Protein AF-A0A6G6Y3A8-F1 (afdb_monomer)

Sequence (68 aa):
MRPIALSALALLAAGCATSHPGWSGTNATPFDTAQQECARATATIADTATRDAEFQRCMADKDWTRTR

Mean predicted aligned error: 9.84 Å

Secondary structure (DSSP, 8-state):
----------------EEEETTEEEESPPPHHHHHHHHHHHTTT--SHHHHHHHHHHHHHHTTEEE--

pLDDT: mean 84.11, std 17.7, range [48.56, 98.38]

Structure (mmCIF, N/CA/C/O backbone):
data_AF-A0A6G6Y3A8-F1
#
_entry.id   AF-A0A6G6Y3A8-F1
#
loop_
_atom_site.group_PDB
_atom_site.id
_atom_site.type_symbol
_atom_site.label_atom_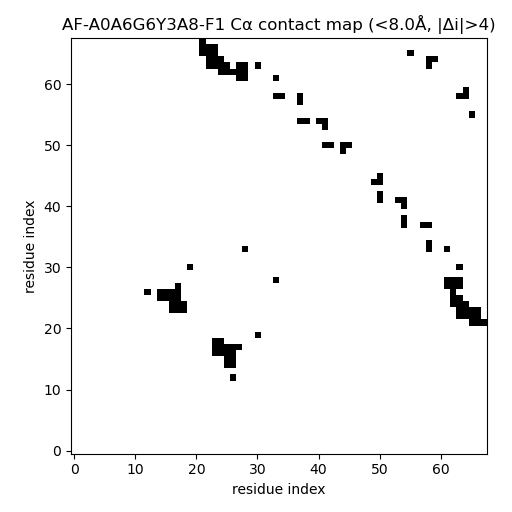id
_atom_site.label_alt_id
_atom_site.label_comp_id
_atom_site.label_asym_id
_atom_site.label_entity_id
_atom_site.label_seq_id
_atom_site.pdbx_PDB_ins_code
_atom_site.Cartn_x
_atom_site.Cartn_y
_atom_site.Cartn_z
_atom_site.occupancy
_atom_site.B_iso_or_equiv
_atom_site.auth_seq_id
_atom_site.auth_comp_id
_atom_site.auth_asym_id
_atom_site.auth_atom_id
_atom_site.pdbx_PDB_model_num
ATOM 1 N N . MET A 1 1 ? -8.016 -35.046 38.329 1.00 48.97 1 MET A N 1
ATOM 2 C CA . MET A 1 1 ? -7.438 -33.846 37.677 1.00 48.97 1 MET A CA 1
ATOM 3 C C . MET A 1 1 ? -8.063 -33.703 36.292 1.00 48.97 1 MET A C 1
ATOM 5 O O . MET A 1 1 ? -8.192 -34.733 35.640 1.00 48.97 1 MET A O 1
ATOM 9 N N . ARG A 1 2 ? -8.394 -32.461 35.879 1.00 62.03 2 ARG A N 1
ATOM 10 C CA . ARG A 1 2 ? -9.244 -31.984 34.742 1.00 62.03 2 ARG A CA 1
ATOM 11 C C . ARG A 1 2 ? -10.694 -31.665 35.162 1.00 62.03 2 ARG A C 1
ATOM 13 O O . ARG A 1 2 ? -11.226 -32.426 35.963 1.00 62.03 2 ARG A O 1
ATOM 20 N N . PRO A 1 3 ? -11.303 -30.555 34.679 1.00 49.75 3 PRO A N 1
ATOM 21 C CA . PRO A 1 3 ? -11.151 -30.015 33.327 1.00 49.75 3 PRO A CA 1
ATOM 22 C C . PRO A 1 3 ? -10.596 -28.590 33.187 1.00 49.75 3 PRO A C 1
ATOM 24 O O . PRO A 1 3 ? -10.681 -27.734 34.058 1.00 49.75 3 PRO A O 1
ATOM 27 N N . ILE A 1 4 ? -10.021 -28.424 31.999 1.00 64.81 4 ILE A N 1
ATOM 28 C CA . ILE A 1 4 ? -9.586 -27.222 31.297 1.00 64.81 4 ILE A CA 1
ATOM 29 C C . ILE A 1 4 ? -10.753 -26.230 31.206 1.00 64.81 4 ILE A C 1
ATOM 31 O O . ILE A 1 4 ? -11.786 -26.569 30.636 1.00 64.81 4 ILE A O 1
ATOM 35 N N . ALA A 1 5 ? -10.573 -25.010 31.710 1.00 54.84 5 ALA A N 1
ATOM 36 C CA . ALA A 1 5 ? -11.448 -23.884 31.398 1.00 54.84 5 ALA A CA 1
ATOM 37 C C . ALA A 1 5 ? -10.676 -22.921 30.488 1.00 54.84 5 ALA A C 1
ATOM 39 O O . ALA A 1 5 ? -9.946 -22.042 30.941 1.00 54.84 5 ALA A O 1
ATOM 40 N N . LEU A 1 6 ? -10.792 -23.168 29.181 1.00 56.06 6 LEU A N 1
ATOM 41 C CA . LEU A 1 6 ? -10.423 -22.238 28.119 1.00 56.06 6 LEU A CA 1
ATOM 42 C C . LEU A 1 6 ? -11.383 -21.046 28.183 1.00 56.06 6 LEU A C 1
ATOM 44 O O . LEU A 1 6 ? -12.453 -21.067 27.581 1.00 56.06 6 LEU A O 1
ATOM 48 N N . SER A 1 7 ? -11.006 -20.005 28.918 1.00 52.06 7 SER A N 1
ATOM 49 C CA . SER A 1 7 ? -11.681 -18.711 28.838 1.00 52.06 7 SER A CA 1
ATOM 50 C C . SER A 1 7 ? -11.228 -18.004 27.564 1.00 52.06 7 SER A C 1
ATOM 52 O O . SER A 1 7 ? -10.352 -17.142 27.586 1.00 52.06 7 SER A O 1
ATOM 54 N N . ALA A 1 8 ? -11.797 -18.412 26.431 1.00 55.19 8 ALA A N 1
ATOM 55 C CA . ALA A 1 8 ? -11.724 -17.654 25.195 1.00 55.19 8 ALA A CA 1
ATOM 56 C C . ALA A 1 8 ? -12.530 -16.360 25.387 1.00 55.19 8 ALA A C 1
ATOM 58 O O . ALA A 1 8 ? -13.748 -16.343 25.214 1.00 55.19 8 ALA A O 1
ATOM 59 N N . LEU A 1 9 ? -11.856 -15.275 25.782 1.00 55.84 9 LEU A N 1
ATOM 60 C CA . LEU A 1 9 ? -12.415 -13.937 25.633 1.00 55.84 9 LEU A CA 1
ATOM 61 C C . LEU A 1 9 ? -12.486 -13.631 24.135 1.00 55.84 9 LEU A C 1
ATOM 63 O O . LEU A 1 9 ? -11.527 -13.156 23.530 1.00 55.84 9 LEU A O 1
ATOM 67 N N . ALA A 1 10 ? -13.640 -13.918 23.541 1.00 56.84 10 ALA A N 1
ATOM 68 C CA . ALA A 1 10 ? -14.047 -13.321 22.284 1.00 56.84 10 ALA A CA 1
ATOM 69 C C . ALA A 1 10 ? -14.238 -11.816 22.525 1.00 56.84 10 ALA A C 1
ATOM 71 O O . ALA A 1 10 ? -15.300 -11.364 22.952 1.00 56.84 10 ALA A O 1
ATOM 72 N N . LEU A 1 11 ? -13.171 -11.045 22.309 1.00 54.41 11 LEU A N 1
ATOM 73 C CA . LEU A 1 11 ? -13.246 -9.598 22.161 1.00 54.41 11 LEU A CA 1
ATOM 74 C C . LEU A 1 11 ? -14.112 -9.317 20.933 1.00 54.41 11 LEU A C 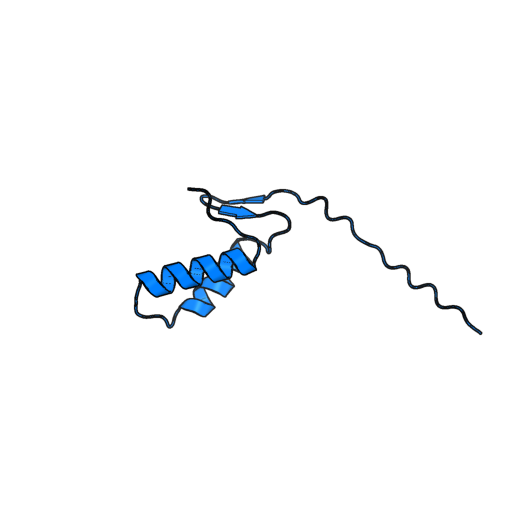1
ATOM 76 O O . LEU A 1 11 ? -13.664 -9.414 19.793 1.00 54.41 11 LEU A O 1
ATOM 80 N N . LEU A 1 12 ? -15.381 -9.016 21.192 1.00 51.69 12 LEU A N 1
ATOM 81 C CA . LEU A 1 12 ? -16.305 -8.417 20.242 1.00 51.69 12 LEU A CA 1
ATOM 82 C C . LEU A 1 12 ? -15.728 -7.063 19.815 1.00 51.69 12 LEU A C 1
ATOM 84 O O . LEU A 1 12 ? -16.012 -6.033 20.424 1.00 51.69 12 LEU A O 1
ATOM 88 N N . ALA A 1 13 ? -14.894 -7.071 18.778 1.00 52.84 13 ALA A N 1
ATOM 89 C CA . ALA A 1 13 ? -14.518 -5.876 18.045 1.00 52.84 13 ALA A CA 1
ATOM 90 C C . ALA A 1 13 ? -15.753 -5.405 17.268 1.00 52.84 13 ALA A C 1
ATOM 92 O O . ALA A 1 13 ? -15.941 -5.717 16.090 1.00 52.84 13 ALA A O 1
ATOM 93 N N . ALA A 1 14 ? -16.639 -4.690 17.967 1.00 48.56 14 ALA A N 1
ATOM 94 C CA . ALA A 1 14 ? -17.547 -3.756 17.328 1.00 48.56 14 ALA A CA 1
ATOM 95 C C . ALA A 1 14 ? -16.665 -2.850 16.466 1.00 48.56 14 ALA A C 1
ATOM 97 O O . ALA A 1 14 ? -15.884 -2.063 16.997 1.00 48.56 14 ALA A O 1
ATOM 98 N N . GLY A 1 15 ? -16.692 -3.075 15.154 1.00 51.16 15 GLY A N 1
ATOM 99 C CA . GLY A 1 15 ? -15.754 -2.450 14.242 1.00 51.16 15 GLY A CA 1
ATOM 100 C C . GLY A 1 15 ? -15.949 -0.950 14.239 1.00 51.16 15 GLY A C 1
ATOM 101 O O . GLY A 1 15 ? -16.863 -0.445 13.594 1.00 51.16 15 GLY A O 1
ATOM 102 N N . CYS A 1 16 ? -15.089 -0.238 14.964 1.00 60.41 16 CYS A N 1
ATOM 103 C CA . CYS A 1 16 ? -14.921 1.189 14.780 1.00 60.41 16 CYS A CA 1
ATOM 104 C C . CYS A 1 16 ? -14.466 1.374 13.336 1.00 60.41 16 CYS A C 1
ATOM 106 O O . CYS A 1 16 ? -13.326 1.055 12.989 1.00 60.41 16 CYS A O 1
ATOM 108 N N . ALA A 1 17 ? -15.384 1.826 12.485 1.00 63.56 17 ALA A N 1
ATOM 109 C CA . ALA A 1 17 ? -15.034 2.313 11.169 1.00 63.56 17 ALA A CA 1
ATOM 110 C C . ALA A 1 17 ? -14.015 3.441 11.370 1.00 63.56 17 ALA A C 1
ATOM 112 O O . ALA A 1 17 ? -14.319 4.469 11.975 1.00 63.56 17 ALA A O 1
ATOM 113 N N . THR A 1 18 ? -12.787 3.207 10.928 1.00 75.38 18 THR A N 1
ATOM 114 C CA . THR A 1 18 ? -11.717 4.194 10.934 1.00 75.38 18 THR A CA 1
ATOM 115 C C . THR A 1 18 ? -11.586 4.752 9.524 1.00 75.38 18 THR A C 1
ATOM 117 O O . THR A 1 18 ? -11.577 4.016 8.536 1.00 75.38 18 THR A O 1
ATOM 120 N N . SER A 1 19 ? -11.555 6.074 9.416 1.00 83.62 19 SER A N 1
ATOM 121 C CA . SER A 1 19 ? -11.407 6.780 8.146 1.00 83.62 19 SER A CA 1
ATOM 122 C C . SER A 1 19 ? -10.074 7.511 8.126 1.00 83.62 19 SER A C 1
ATOM 124 O O . SER A 1 19 ? -9.743 8.223 9.074 1.00 83.62 19 SER A O 1
ATOM 126 N N . HIS A 1 20 ? -9.350 7.384 7.024 1.00 87.12 20 HIS A N 1
ATOM 127 C CA . HIS A 1 20 ? -8.149 8.144 6.710 1.00 87.12 20 HIS A CA 1
ATOM 128 C C . HIS A 1 20 ? -8.399 8.910 5.399 1.00 87.12 20 HIS A C 1
ATOM 130 O O . HIS A 1 20 ? -9.208 8.457 4.592 1.00 87.12 20 HIS A O 1
ATOM 136 N N . PRO A 1 21 ? -7.769 10.065 5.129 1.00 90.44 21 PRO A N 1
ATOM 137 C CA . PRO A 1 21 ? -7.931 10.741 3.840 1.00 90.44 21 PRO A CA 1
ATOM 138 C C . PRO A 1 21 ? -7.815 9.788 2.632 1.00 90.44 21 PRO A C 1
ATOM 140 O O . PRO A 1 21 ? -6.762 9.192 2.404 1.00 90.44 21 PRO A O 1
ATOM 143 N N . GLY A 1 22 ? -8.914 9.628 1.883 1.00 91.19 22 GLY A N 1
ATOM 144 C CA . GLY A 1 22 ? -9.012 8.741 0.714 1.00 91.19 22 GLY A CA 1
ATOM 145 C C . GLY A 1 22 ? -9.193 7.243 1.011 1.00 91.19 22 GLY A C 1
ATOM 146 O O . GLY A 1 22 ? -9.189 6.444 0.073 1.00 91.19 22 GLY A O 1
ATOM 147 N N . TRP A 1 23 ? -9.348 6.845 2.278 1.00 94.19 23 TRP A N 1
ATOM 148 C CA . TRP A 1 23 ? -9.451 5.449 2.707 1.00 94.19 23 TRP A CA 1
ATOM 149 C C . TRP A 1 23 ? -10.415 5.244 3.884 1.00 94.19 23 TRP A C 1
ATOM 151 O O . TRP A 1 23 ? -10.500 6.043 4.812 1.00 94.19 23 TRP A O 1
ATOM 161 N N . SER A 1 24 ? -11.092 4.104 3.909 1.00 93.62 24 SER A N 1
ATOM 162 C CA . SER A 1 24 ? -11.908 3.658 5.040 1.00 93.62 24 SER A CA 1
ATOM 163 C C . SER A 1 24 ? -11.607 2.207 5.363 1.00 93.62 24 SER A C 1
ATOM 165 O O . SER A 1 24 ? -11.484 1.399 4.444 1.00 93.62 24 SER A O 1
ATOM 167 N N . GLY A 1 25 ? -11.548 1.868 6.643 1.00 89.56 25 GLY A N 1
ATOM 168 C CA . GLY A 1 25 ? -11.355 0.502 7.104 1.00 89.56 25 GLY A CA 1
ATOM 169 C C . GLY A 1 25 ? -12.251 0.188 8.293 1.00 89.56 25 GLY A C 1
ATOM 170 O O . GLY A 1 25 ? -12.531 1.051 9.122 1.00 89.56 25 GLY A O 1
ATOM 171 N N . THR A 1 26 ? -12.723 -1.051 8.381 1.00 85.88 26 THR A N 1
ATOM 172 C CA . THR A 1 26 ? -13.482 -1.544 9.540 1.00 85.88 26 THR A CA 1
ATOM 173 C C . THR A 1 26 ? -12.686 -2.674 10.156 1.00 85.88 26 THR A C 1
ATOM 175 O O . THR A 1 26 ? -12.429 -3.654 9.472 1.00 85.88 26 THR A O 1
ATOM 178 N N . ASN A 1 27 ? -12.275 -2.537 11.421 1.00 83.12 27 ASN A N 1
ATOM 179 C CA . ASN A 1 27 ? -11.317 -3.463 12.050 1.00 83.12 27 ASN A CA 1
ATOM 180 C C . ASN A 1 27 ? -9.979 -3.583 11.295 1.00 83.12 27 ASN A C 1
ATOM 182 O O . ASN A 1 27 ? -9.280 -4.584 11.423 1.00 83.12 27 ASN A O 1
ATOM 186 N N . ALA A 1 28 ? -9.622 -2.551 10.529 1.00 86.44 28 ALA A N 1
ATOM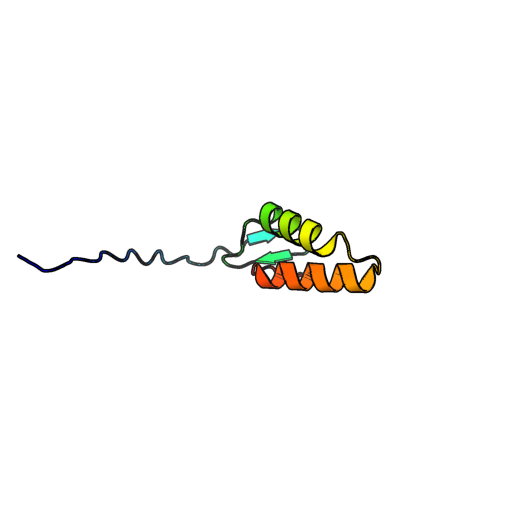 187 C CA . ALA A 1 28 ? -8.424 -2.556 9.712 1.00 86.44 28 ALA A CA 1
ATOM 188 C C . ALA A 1 28 ? -7.142 -2.457 10.538 1.00 86.44 28 ALA A C 1
ATOM 190 O O . ALA A 1 28 ? -7.111 -1.873 11.627 1.00 86.44 28 ALA A O 1
ATOM 191 N N . THR A 1 29 ? -6.056 -2.985 9.969 1.00 90.25 29 THR A N 1
ATOM 192 C CA . THR A 1 29 ? -4.698 -2.735 10.479 1.00 90.25 29 THR A CA 1
ATOM 193 C C . THR A 1 29 ? -4.477 -1.217 10.571 1.00 90.25 29 THR A C 1
ATOM 195 O O . THR A 1 29 ? -4.943 -0.508 9.676 1.00 90.25 29 THR A O 1
ATOM 198 N N . PRO A 1 30 ? -3.777 -0.675 11.591 1.00 92.50 30 PRO A N 1
ATOM 199 C CA . PRO A 1 30 ? -3.499 0.761 11.664 1.00 92.50 30 PRO A CA 1
ATOM 200 C C . PRO A 1 30 ? -2.969 1.312 10.333 1.00 92.50 30 PRO A C 1
ATOM 202 O O . PRO A 1 30 ? -2.088 0.699 9.726 1.00 92.50 30 PRO A O 1
ATOM 205 N N . PHE A 1 31 ? -3.522 2.441 9.873 1.00 92.38 31 PHE A N 1
ATOM 206 C CA . PHE A 1 31 ? -3.312 2.931 8.503 1.00 92.38 31 PHE A CA 1
ATOM 207 C C . PHE A 1 31 ? -1.829 3.070 8.149 1.00 92.38 31 PHE A C 1
ATOM 209 O O . PHE A 1 31 ? -1.395 2.535 7.134 1.00 92.38 31 PHE A O 1
ATOM 216 N N . ASP A 1 32 ? -1.041 3.719 9.008 1.00 93.06 32 ASP A N 1
ATOM 217 C CA . ASP A 1 32 ? 0.387 3.951 8.763 1.00 93.06 32 ASP A CA 1
ATOM 218 C C . ASP A 1 32 ? 1.182 2.642 8.675 1.00 93.06 32 ASP A C 1
ATOM 220 O O . ASP A 1 32 ? 2.086 2.507 7.848 1.00 93.06 32 ASP A O 1
ATOM 224 N N . THR A 1 33 ? 0.821 1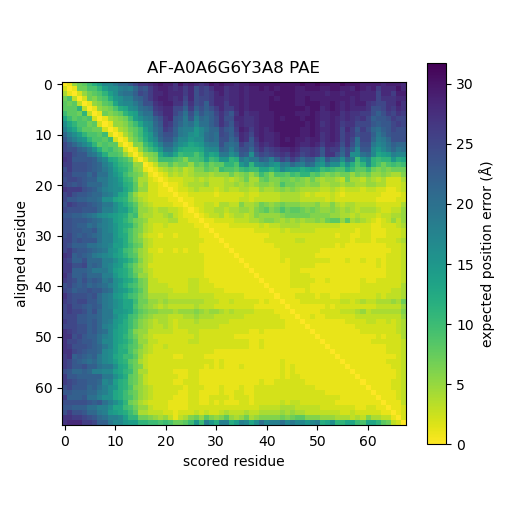.647 9.491 1.00 94.88 33 THR A N 1
ATOM 225 C CA . THR A 1 33 ? 1.424 0.311 9.446 1.00 94.88 33 THR A CA 1
ATOM 226 C C . THR A 1 33 ? 1.095 -0.382 8.126 1.00 94.88 33 THR A C 1
ATOM 228 O O . THR A 1 33 ? 2.006 -0.837 7.436 1.00 94.88 33 THR A O 1
ATOM 231 N N . ALA A 1 34 ? -0.182 -0.405 7.733 1.00 96.25 34 ALA A N 1
ATOM 232 C CA . ALA A 1 34 ? -0.617 -0.980 6.461 1.00 96.25 34 ALA A CA 1
ATOM 233 C C . ALA A 1 34 ? 0.054 -0.278 5.268 1.00 96.25 34 ALA A C 1
ATOM 235 O O . ALA A 1 34 ? 0.634 -0.936 4.406 1.00 96.25 34 ALA A O 1
ATOM 236 N N . GLN A 1 35 ? 0.061 1.057 5.260 1.00 96.56 35 GLN A N 1
ATOM 237 C CA . GLN A 1 35 ? 0.682 1.864 4.215 1.00 96.56 35 GLN A CA 1
ATOM 238 C C . GLN A 1 35 ? 2.176 1.561 4.088 1.00 96.56 35 GLN A C 1
ATOM 240 O O . GLN A 1 35 ? 2.658 1.351 2.976 1.00 96.56 35 GLN A O 1
ATOM 245 N N . GLN A 1 36 ? 2.919 1.538 5.197 1.00 98.00 36 GLN A N 1
ATOM 246 C CA . GLN A 1 36 ? 4.358 1.291 5.161 1.00 98.00 36 GLN A CA 1
ATOM 247 C C . GLN A 1 36 ? 4.677 -0.121 4.660 1.00 98.00 36 GLN A C 1
ATOM 249 O O . GLN A 1 36 ? 5.585 -0.287 3.841 1.00 98.00 36 GLN A O 1
ATOM 254 N N . GLU A 1 37 ? 3.951 -1.132 5.138 1.00 97.88 37 GLU A N 1
ATOM 255 C CA . GLU A 1 37 ? 4.121 -2.515 4.690 1.00 97.88 37 GLU A CA 1
ATOM 256 C C . GLU A 1 37 ? 3.836 -2.649 3.193 1.00 97.88 37 GLU A C 1
ATOM 258 O O . GLU A 1 37 ? 4.672 -3.173 2.454 1.00 97.88 37 GLU A O 1
ATOM 263 N N . CYS A 1 38 ? 2.711 -2.102 2.727 1.00 97.94 38 CYS A N 1
ATOM 264 C CA . CYS A 1 38 ? 2.323 -2.162 1.324 1.00 97.94 38 CYS A CA 1
ATOM 265 C C . CYS A 1 38 ? 3.278 -1.378 0.422 1.00 97.94 38 CYS A C 1
ATOM 267 O O . CYS A 1 38 ? 3.686 -1.885 -0.620 1.00 97.94 38 CYS A O 1
ATOM 269 N N . ALA A 1 39 ? 3.725 -0.192 0.842 1.00 97.88 39 ALA A N 1
ATOM 270 C CA . ALA A 1 39 ? 4.703 0.592 0.093 1.00 97.88 39 ALA A CA 1
ATOM 271 C C . ALA A 1 39 ? 6.033 -0.160 -0.074 1.00 97.88 39 ALA A C 1
ATOM 273 O O . ALA A 1 39 ? 6.627 -0.127 -1.151 1.00 97.88 39 ALA A O 1
ATOM 274 N N . ARG A 1 40 ? 6.493 -0.869 0.967 1.00 98.38 40 ARG A N 1
ATOM 275 C CA . ARG A 1 40 ? 7.692 -1.719 0.891 1.00 98.38 40 ARG A CA 1
ATOM 276 C C . ARG A 1 40 ? 7.477 -2.918 -0.027 1.00 98.38 40 ARG A C 1
ATOM 278 O O . ARG A 1 40 ? 8.361 -3.214 -0.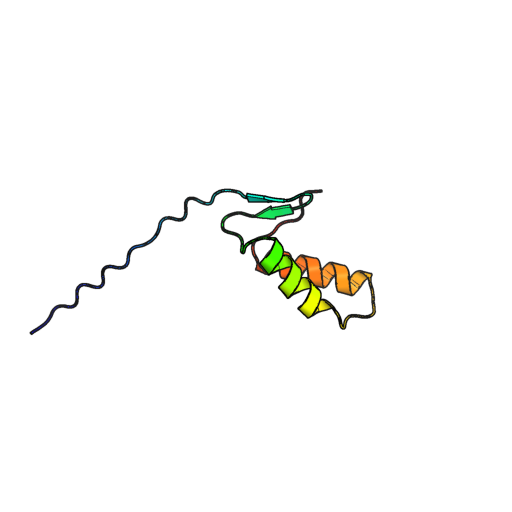827 1.00 98.38 40 ARG A O 1
ATOM 285 N N . ALA A 1 41 ? 6.323 -3.579 0.064 1.00 97.75 41 ALA A N 1
ATOM 286 C CA . ALA A 1 41 ? 5.996 -4.746 -0.753 1.00 97.75 41 ALA A CA 1
ATOM 287 C C . ALA A 1 41 ? 5.982 -4.422 -2.255 1.00 97.75 41 ALA A C 1
ATOM 289 O O . ALA A 1 41 ? 6.396 -5.243 -3.069 1.00 97.75 41 ALA A O 1
ATOM 290 N N . THR A 1 42 ? 5.569 -3.209 -2.623 1.00 98.31 42 THR A N 1
ATOM 291 C CA . THR A 1 42 ? 5.480 -2.780 -4.024 1.00 98.31 42 THR A CA 1
ATOM 292 C C . THR A 1 42 ? 6.677 -1.959 -4.503 1.00 98.31 42 THR A C 1
ATOM 294 O O . THR A 1 42 ? 6.696 -1.535 -5.657 1.00 98.31 42 THR A O 1
ATOM 297 N N . ALA A 1 43 ? 7.676 -1.703 -3.653 1.00 97.81 43 ALA A N 1
ATOM 298 C CA . ALA A 1 43 ? 8.772 -0.772 -3.944 1.00 97.81 43 ALA A CA 1
ATOM 299 C C . ALA A 1 43 ? 9.613 -1.163 -5.172 1.00 97.81 43 ALA A C 1
ATOM 301 O O . ALA A 1 43 ? 10.179 -0.297 -5.835 1.00 97.81 43 ALA A O 1
ATOM 302 N N . THR A 1 44 ? 9.699 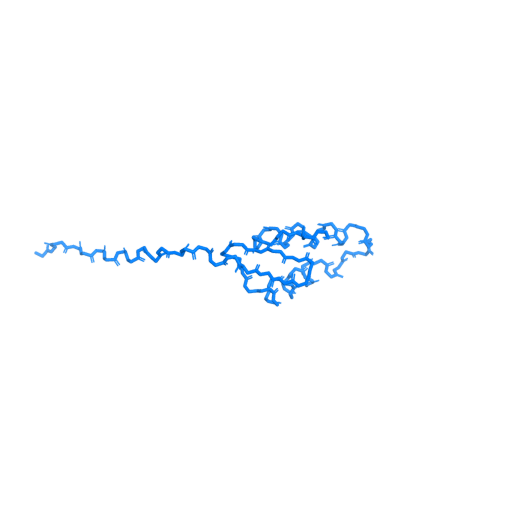-2.457 -5.480 1.00 97.50 44 THR A N 1
ATOM 303 C CA . THR A 1 44 ? 10.488 -2.988 -6.602 1.00 97.50 44 THR A CA 1
ATOM 304 C C . THR A 1 44 ? 9.724 -3.008 -7.928 1.00 97.50 44 THR A C 1
ATOM 306 O O . THR A 1 44 ? 10.311 -3.312 -8.966 1.00 97.50 44 THR A O 1
ATOM 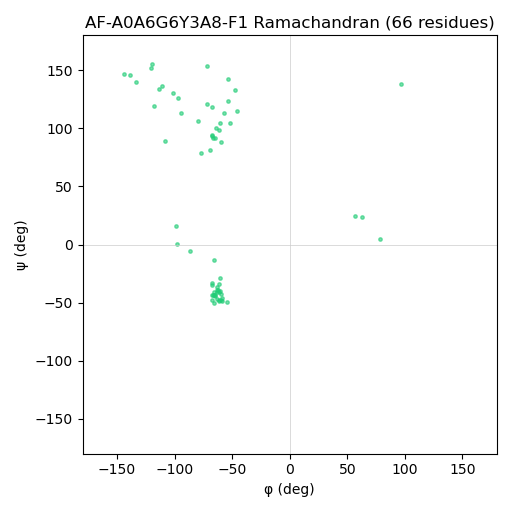309 N N . ILE A 1 45 ? 8.428 -2.673 -7.925 1.00 97.62 45 ILE A N 1
ATOM 310 C CA . ILE A 1 45 ? 7.595 -2.663 -9.128 1.00 97.62 45 ILE A CA 1
ATOM 311 C C . ILE A 1 45 ? 7.865 -1.371 -9.909 1.00 97.62 45 ILE A C 1
ATOM 313 O O . ILE A 1 45 ? 7.441 -0.279 -9.522 1.00 97.62 45 ILE A O 1
ATOM 317 N N . ALA A 1 46 ? 8.588 -1.504 -11.024 1.00 97.12 46 ALA A N 1
ATOM 318 C CA . ALA A 1 46 ? 8.989 -0.373 -11.861 1.00 97.12 46 ALA A CA 1
ATOM 319 C C . ALA A 1 46 ? 7.791 0.314 -12.534 1.00 97.12 46 ALA A C 1
ATOM 321 O O . ALA A 1 46 ? 7.702 1.543 -12.539 1.00 97.12 46 ALA A O 1
ATOM 322 N N . ASP A 1 47 ? 6.858 -0.477 -13.067 1.00 98.06 47 ASP A N 1
ATOM 323 C CA . ASP A 1 47 ? 5.661 0.049 -13.713 1.00 98.06 47 ASP A CA 1
ATOM 324 C C . ASP A 1 47 ? 4.738 0.719 -12.687 1.00 98.06 47 ASP A C 1
ATOM 326 O O . ASP A 1 47 ? 4.254 0.081 -11.752 1.00 98.06 47 ASP A O 1
ATOM 330 N N . THR A 1 48 ? 4.503 2.022 -12.854 1.00 96.44 48 THR A N 1
ATOM 331 C CA . THR A 1 48 ? 3.728 2.822 -11.894 1.00 96.44 48 THR A CA 1
ATOM 332 C C . THR A 1 48 ? 2.286 2.340 -11.777 1.00 96.44 48 THR A C 1
ATOM 334 O O . THR A 1 48 ? 1.775 2.252 -10.666 1.00 96.44 48 THR A O 1
ATOM 337 N N . ALA A 1 49 ? 1.638 1.979 -12.889 1.00 97.31 49 ALA A N 1
ATOM 338 C CA . ALA A 1 49 ? 0.246 1.532 -12.859 1.00 97.31 49 ALA A CA 1
ATOM 339 C C . ALA A 1 49 ? 0.097 0.200 -12.108 1.00 97.31 49 ALA A C 1
ATOM 341 O O . ALA A 1 49 ? -0.782 0.054 -11.260 1.00 97.31 49 ALA A O 1
ATOM 342 N N . THR A 1 50 ? 0.998 -0.746 -12.368 1.00 97.69 50 THR A N 1
ATOM 343 C CA . THR A 1 50 ? 1.058 -2.039 -11.677 1.00 97.69 50 THR A CA 1
ATOM 344 C C . THR A 1 50 ? 1.387 -1.849 -10.201 1.00 97.69 50 THR A C 1
ATOM 346 O O . THR A 1 50 ? 0.734 -2.441 -9.348 1.00 97.69 50 THR A O 1
ATOM 349 N N . ARG A 1 51 ? 2.349 -0.981 -9.871 1.00 98.19 51 ARG A N 1
ATOM 350 C CA . ARG A 1 51 ? 2.709 -0.657 -8.484 1.00 98.19 51 ARG A CA 1
ATOM 351 C C . ARG A 1 51 ? 1.521 -0.102 -7.708 1.00 98.19 51 ARG A C 1
ATOM 353 O O . ARG A 1 51 ? 1.260 -0.561 -6.602 1.00 98.19 51 ARG A O 1
ATOM 360 N N . ASP A 1 52 ? 0.780 0.833 -8.294 1.00 96.94 52 ASP A N 1
ATOM 361 C CA . ASP A 1 52 ? -0.398 1.427 -7.661 1.00 96.94 52 ASP A CA 1
ATOM 362 C C . ASP A 1 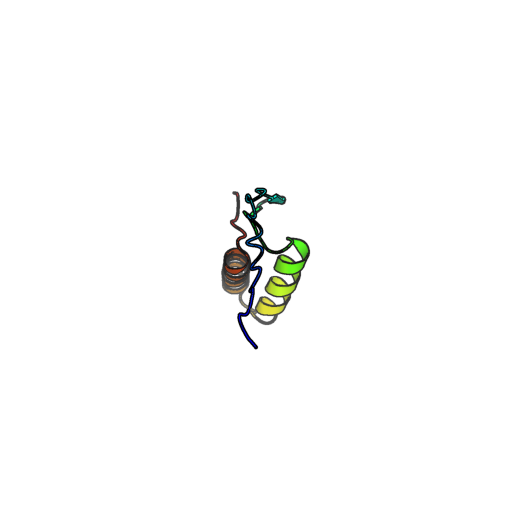52 ? -1.549 0.422 -7.506 1.00 96.94 52 ASP A C 1
ATOM 364 O O . ASP A 1 52 ? -2.293 0.484 -6.522 1.00 96.94 52 ASP A O 1
ATOM 368 N N . ALA A 1 53 ? -1.718 -0.495 -8.463 1.00 97.81 53 ALA A N 1
ATOM 369 C CA . ALA A 1 53 ? -2.715 -1.559 -8.389 1.00 97.81 53 ALA A CA 1
ATOM 370 C C . ALA A 1 53 ? -2.383 -2.565 -7.276 1.00 97.81 53 ALA A C 1
ATOM 372 O O . ALA A 1 53 ? -3.239 -2.864 -6.443 1.00 97.81 53 ALA A O 1
ATOM 373 N N . GLU A 1 54 ? -1.133 -3.024 -7.205 1.00 98.12 54 GLU A N 1
ATOM 374 C CA . GLU A 1 54 ? -0.672 -3.940 -6.157 1.00 98.12 54 GLU A CA 1
ATOM 375 C C . GLU A 1 54 ? -0.655 -3.272 -4.777 1.00 98.12 54 GLU A C 1
ATOM 377 O O . GLU A 1 54 ? -0.988 -3.905 -3.777 1.00 98.12 54 GLU A O 1
ATOM 382 N N . PHE A 1 55 ? -0.368 -1.969 -4.705 1.00 98.12 55 PHE A N 1
ATOM 383 C CA . PHE A 1 55 ? -0.456 -1.221 -3.452 1.00 98.12 55 PHE A CA 1
ATOM 384 C C . PHE A 1 55 ? -1.899 -1.192 -2.946 1.00 98.12 55 PHE A C 1
ATOM 386 O O . PHE A 1 55 ? -2.157 -1.471 -1.777 1.00 98.12 55 PHE A O 1
ATOM 393 N N . GLN A 1 56 ? -2.855 -0.897 -3.830 1.00 97.38 56 GLN A N 1
ATOM 394 C CA . GLN A 1 56 ? -4.275 -0.893 -3.477 1.00 97.38 56 GLN A CA 1
ATOM 395 C C . GLN A 1 56 ? -4.773 -2.274 -3.064 1.00 97.38 56 GLN A C 1
ATOM 397 O O . GLN A 1 56 ? -5.539 -2.378 -2.110 1.00 97.38 56 GLN A O 1
ATOM 402 N N . ARG A 1 57 ? -4.319 -3.325 -3.748 1.00 97.88 57 ARG A N 1
ATOM 403 C CA . ARG A 1 57 ? -4.626 -4.706 -3.381 1.00 97.88 57 ARG A CA 1
ATOM 404 C C . ARG A 1 57 ? -4.087 -5.049 -1.995 1.00 97.88 57 ARG A C 1
ATOM 406 O O . ARG A 1 57 ? -4.839 -5.545 -1.168 1.00 97.88 57 ARG A O 1
ATOM 413 N N . CYS A 1 58 ? -2.831 -4.713 -1.720 1.00 98.00 58 CYS A N 1
ATOM 414 C CA . CYS A 1 58 ? -2.242 -4.914 -0.402 1.00 98.00 58 CYS A CA 1
ATOM 415 C C . CYS A 1 58 ? -3.010 -4.154 0.689 1.00 98.00 58 CYS A C 1
ATOM 417 O O . CYS A 1 58 ? -3.286 -4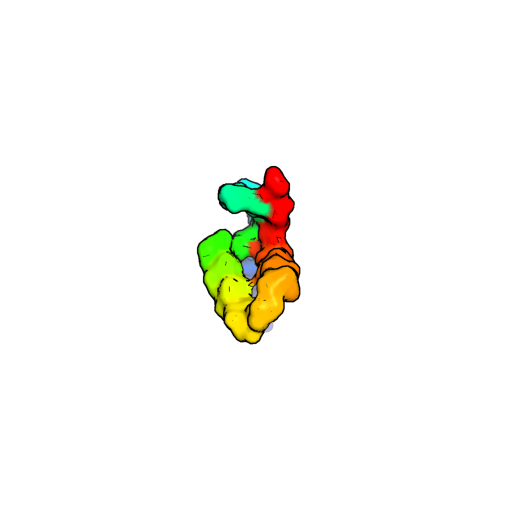.714 1.743 1.00 98.00 58 CYS A O 1
ATOM 419 N N . MET A 1 59 ? -3.415 -2.905 0.437 1.00 97.50 59 MET A N 1
ATOM 420 C CA . MET A 1 59 ? -4.243 -2.146 1.381 1.00 97.50 59 MET A CA 1
ATOM 421 C C . MET A 1 59 ? -5.602 -2.826 1.619 1.00 97.50 59 MET A C 1
ATOM 423 O O . MET A 1 59 ? -6.041 -2.912 2.764 1.00 97.50 59 MET A O 1
ATOM 427 N N . ALA A 1 60 ? -6.238 -3.367 0.577 1.00 96.31 60 ALA A N 1
ATOM 428 C CA . ALA A 1 60 ? -7.483 -4.125 0.707 1.00 96.31 60 ALA A CA 1
ATOM 429 C C . ALA A 1 60 ? -7.316 -5.391 1.561 1.00 96.31 60 ALA A C 1
ATOM 431 O O . ALA A 1 60 ? -8.167 -5.662 2.404 1.00 96.31 60 ALA A O 1
ATOM 432 N N . ASP A 1 61 ? -6.190 -6.096 1.433 1.00 96.25 61 ASP A N 1
ATOM 433 C CA . ASP A 1 61 ? -5.845 -7.244 2.287 1.00 96.25 61 ASP A CA 1
ATOM 434 C C . ASP A 1 61 ? -5.610 -6.844 3.762 1.00 96.25 61 ASP A C 1
ATOM 436 O O . ASP A 1 61 ? -5.567 -7.699 4.647 1.00 96.25 61 ASP A O 1
ATOM 440 N N . LYS A 1 62 ? -5.461 -5.543 4.043 1.00 95.19 62 LYS A N 1
ATOM 441 C CA . LYS A 1 62 ? -5.383 -4.949 5.390 1.00 95.19 62 LYS A CA 1
ATOM 442 C C . LYS A 1 62 ? -6.716 -4.350 5.859 1.00 95.19 62 LYS A C 1
ATOM 444 O O . LYS A 1 62 ? -6.717 -3.549 6.797 1.00 95.19 62 LYS A O 1
ATOM 449 N N . ASP A 1 63 ? -7.810 -4.716 5.191 1.00 95.25 63 ASP A N 1
ATOM 450 C CA . ASP A 1 63 ? -9.178 -4.220 5.377 1.00 95.25 63 ASP A CA 1
ATOM 451 C C . ASP A 1 63 ? -9.355 -2.718 5.088 1.00 95.25 63 ASP A C 1
ATOM 453 O O . ASP A 1 63 ? -10.304 -2.088 5.564 1.00 95.25 63 ASP A O 1
ATOM 457 N N . TRP A 1 64 ? -8.472 -2.124 4.274 1.00 95.38 64 TRP A N 1
ATOM 458 C CA . TRP A 1 64 ? -8.614 -0.747 3.798 1.00 95.38 64 TRP A CA 1
ATOM 459 C C . TRP A 1 64 ? -9.231 -0.684 2.404 1.00 95.38 64 TRP A C 1
ATOM 461 O O . TRP A 1 64 ? -8.719 -1.229 1.433 1.00 95.38 64 TRP A O 1
ATOM 471 N N . THR A 1 65 ? -10.305 0.084 2.276 1.00 94.56 65 THR A N 1
ATOM 472 C CA . THR A 1 65 ? -10.977 0.367 1.005 1.00 94.56 65 THR A CA 1
ATOM 473 C C . THR A 1 65 ? -10.768 1.820 0.613 1.00 94.56 65 THR A C 1
ATOM 475 O O . THR A 1 65 ? -10.900 2.718 1.444 1.00 94.56 65 THR A O 1
ATOM 478 N N . ARG A 1 66 ? -10.461 2.072 -0.661 1.00 91.69 66 ARG A N 1
ATOM 479 C CA . ARG A 1 66 ? -10.283 3.431 -1.178 1.00 91.69 66 ARG A CA 1
ATOM 480 C C . ARG A 1 66 ? -11.633 4.146 -1.263 1.00 91.69 66 ARG A C 1
ATOM 482 O O . ARG A 1 66 ? -12.533 3.695 -1.970 1.00 91.69 66 ARG A O 1
ATOM 489 N N . THR A 1 67 ? -11.764 5.271 -0.572 1.00 87.94 67 THR A N 1
ATOM 490 C CA . THR A 1 67 ? -12.921 6.167 -0.673 1.00 87.94 67 THR A CA 1
ATOM 491 C C . THR A 1 67 ? -12.566 7.238 -1.698 1.00 87.94 67 THR A C 1
ATOM 493 O O . THR A 1 67 ? -11.610 7.981 -1.477 1.00 87.94 67 THR A O 1
ATOM 496 N N . ARG A 1 68 ? -13.246 7.244 -2.848 1.00 65.50 68 ARG A N 1
ATOM 497 C CA . ARG A 1 68 ? -12.981 8.200 -3.937 1.00 65.50 68 ARG A CA 1
ATOM 498 C C . ARG A 1 68 ? -13.062 9.653 -3.490 1.00 65.50 68 ARG A C 1
ATOM 500 O O . ARG A 1 68 ? -13.953 9.950 -2.666 1.00 65.50 68 ARG A O 1
#

Foldseek 3Di:
DDDDDPPPPPPPCPFPFDDDVQKIFTQFDPPVVQQVVLCVVLVPPPDPVVSVVSSQVSRVVRRMDGDD

Radius of gyration: 17.36 Å; Cα contacts (8 Å, |Δi|>4): 61; chains: 1; bounding box: 28×45×51 Å

Organism: NCBI:txid2711215

Nearest PDB structures (foldseek):
  3ckd-assembly2_B  TM=5.410E-01  e=8.770E+00  Shigella flexneri 2a str. 301

Solvent-accessible surface area (backbone atoms only — not comparable to full-atom values): 4109 Å² total; per-residue (Å²): 138,84,82,87,81,82,80,76,78,77,76,80,73,74,56,63,71,46,75,51,97,55,31,37,22,58,72,36,56,59,64,69,60,40,50,53,52,25,53,60,74,32,64,82,47,79,54,61,69,60,24,53,51,52,30,50,50,45,31,41,78,36,41,34,42,78,44,131